Protein AF-A0A9D4ASW3-F1 (afdb_monomer_lite)

Organism: NCBI:txid74926

Secondary structure (DSSP, 8-state):
--TTPPTT---HHHHHHHHHHHTTEEEHHHHS-----S-HHHHHHHHHS------EEETTTGGGEEEEEEESS-SSS-SS-EEEEEE---PPPP-

pLDDT: mean 75.79, std 12.57, range [41.41, 94.38]

Foldseek 3Di:
DDPPDDVPDDDPVVVVVVVCVVQVKDWQCVVDPDDDPDDPVLVVVVVPDDQPDTDIDHPVQSVQWPHWDWADDDVPPDPHIDIDTDGDDDDDDDD

Radius of gyration: 16.37 Å; chains: 1; bounding box: 43×42×35 Å

Structure (mmCIF, N/CA/C/O backbone):
data_AF-A0A9D4ASW3-F1
#
_entry.id   AF-A0A9D4ASW3-F1
#
loop_
_atom_site.group_PDB
_atom_site.id
_atom_site.type_symbol
_atom_site.label_atom_id
_atom_site.label_alt_id
_atom_site.label_comp_id
_atom_site.label_asym_id
_atom_site.label_entity_id
_atom_site.label_seq_id
_atom_site.pdbx_PDB_ins_code
_atom_site.Cartn_x
_atom_site.Cartn_y
_atom_site.Cartn_z
_atom_site.occupancy
_atom_site.B_iso_or_equiv
_atom_site.auth_seq_id
_atom_site.auth_comp_id
_atom_site.auth_asym_id
_atom_site.auth_atom_id
_atom_site.pdbx_PDB_model_num
ATOM 1 N N . MET A 1 1 ? 18.489 13.295 -12.442 1.00 41.41 1 MET A N 1
ATOM 2 C CA . MET A 1 1 ? 18.214 14.646 -12.963 1.00 41.41 1 MET A CA 1
ATOM 3 C C . MET A 1 1 ? 18.512 14.642 -14.444 1.00 41.41 1 MET A C 1
ATOM 5 O O . MET A 1 1 ? 19.668 14.736 -14.854 1.00 41.41 1 MET A O 1
ATOM 9 N N . ASP A 1 2 ? 17.481 14.394 -15.235 1.00 41.44 2 ASP A N 1
ATOM 10 C CA . ASP A 1 2 ? 17.524 14.608 -16.667 1.00 41.44 2 ASP A CA 1
ATOM 11 C C . ASP A 1 2 ? 17.435 16.117 -16.956 1.00 41.44 2 ASP A C 1
ATOM 13 O O . ASP A 1 2 ? 16.941 16.933 -16.184 1.00 41.44 2 ASP A O 1
ATOM 17 N N . LYS A 1 3 ? 18.031 16.514 -18.069 1.00 48.62 3 LYS A N 1
ATOM 18 C CA . LYS A 1 3 ? 18.314 17.909 -18.437 1.00 48.62 3 LYS A CA 1
ATOM 19 C C . LYS A 1 3 ? 17.161 18.584 -19.194 1.00 48.62 3 LYS A C 1
ATOM 21 O O . LYS A 1 3 ? 17.372 19.611 -19.829 1.00 48.62 3 LYS A O 1
ATOM 26 N N . ASN A 1 4 ? 15.964 17.996 -19.128 1.00 56.03 4 ASN A N 1
ATOM 27 C CA . ASN A 1 4 ? 14.767 18.439 -19.847 1.00 56.03 4 ASN A CA 1
ATOM 28 C C . ASN A 1 4 ? 13.589 18.783 -18.911 1.00 56.03 4 ASN A C 1
ATOM 30 O O . ASN A 1 4 ? 12.518 19.138 -19.399 1.00 56.03 4 ASN A O 1
ATOM 34 N N . GLY A 1 5 ? 13.769 18.674 -17.590 1.00 50.47 5 GLY A N 1
ATOM 35 C CA . GLY A 1 5 ? 12.737 18.996 -16.605 1.00 50.47 5 GLY A CA 1
ATOM 36 C C . GLY A 1 5 ? 12.526 20.503 -16.445 1.00 50.47 5 GLY A C 1
ATOM 37 O O . GLY A 1 5 ? 13.481 21.282 -16.392 1.00 50.47 5 GLY A O 1
ATOM 38 N N . ILE A 1 6 ? 11.263 20.922 -16.354 1.00 57.97 6 ILE A N 1
ATOM 39 C CA . ILE A 1 6 ? 10.886 22.298 -16.008 1.00 57.97 6 ILE A CA 1
ATOM 40 C C . ILE A 1 6 ? 11.445 22.606 -14.603 1.00 57.97 6 ILE A C 1
ATOM 42 O O . ILE A 1 6 ? 11.264 21.785 -13.701 1.00 57.97 6 ILE A O 1
ATOM 46 N N . PRO A 1 7 ? 12.101 23.761 -14.367 1.00 47.16 7 PRO A N 1
ATOM 47 C CA . PRO A 1 7 ? 12.619 24.106 -13.044 1.00 47.16 7 PRO A CA 1
ATOM 48 C C . PRO A 1 7 ? 11.499 24.074 -11.994 1.00 47.16 7 PRO A C 1
ATOM 50 O O . PRO A 1 7 ? 10.522 24.811 -12.109 1.00 47.16 7 PRO A O 1
ATOM 53 N N . GLY A 1 8 ? 11.636 23.209 -10.986 1.00 57.12 8 GLY A N 1
ATOM 54 C CA . GLY A 1 8 ? 10.636 23.011 -9.927 1.00 57.12 8 GLY A CA 1
ATOM 55 C C . GLY A 1 8 ? 9.678 21.834 -10.141 1.00 57.12 8 GLY A C 1
ATOM 56 O O . GLY A 1 8 ? 8.841 21.584 -9.278 1.00 57.12 8 GLY A O 1
ATOM 57 N N . GLN A 1 9 ? 9.799 21.091 -11.244 1.00 57.62 9 GLN A N 1
ATOM 58 C CA . GLN A 1 9 ? 9.102 19.822 -11.431 1.00 57.62 9 GLN A CA 1
ATOM 59 C C . GLN A 1 9 ? 9.980 18.698 -10.868 1.00 57.62 9 GLN A C 1
ATOM 61 O O . GLN A 1 9 ? 10.924 18.246 -11.509 1.00 57.62 9 GLN A O 1
ATOM 66 N N . THR A 1 10 ? 9.712 18.297 -9.627 1.00 64.44 10 THR A N 1
ATOM 67 C CA . THR A 1 10 ? 10.213 17.032 -9.082 1.00 64.44 10 THR A CA 1
ATOM 68 C C . THR A 1 10 ? 9.576 15.875 -9.844 1.00 64.44 10 THR A C 1
ATOM 70 O O . THR A 1 10 ? 8.427 15.975 -10.292 1.00 64.44 10 THR A O 1
ATOM 73 N N . ASP A 1 11 ? 10.314 14.777 -10.017 1.00 72.38 11 ASP A N 1
ATOM 74 C CA . ASP A 1 11 ? 9.771 13.594 -10.674 1.00 72.38 11 ASP A CA 1
ATOM 75 C C . ASP A 1 11 ? 8.500 13.137 -9.941 1.00 72.38 11 ASP A C 1
ATOM 77 O O . ASP A 1 11 ? 8.412 13.174 -8.712 1.00 72.38 11 ASP A O 1
ATOM 81 N N . SER A 1 12 ? 7.483 12.699 -10.690 1.00 73.75 12 SER A N 1
ATOM 82 C CA . SER A 1 12 ? 6.207 12.249 -10.108 1.00 73.75 12 SER A CA 1
ATOM 83 C C . SER A 1 12 ? 6.397 11.155 -9.053 1.00 73.75 12 SER A C 1
ATOM 85 O O . SER A 1 12 ? 5.613 11.050 -8.115 1.00 73.75 12 SER A O 1
ATOM 87 N N . GLU A 1 13 ? 7.435 10.335 -9.228 1.00 70.31 13 GLU A N 1
ATOM 88 C CA . GLU A 1 13 ? 7.825 9.286 -8.289 1.00 70.31 13 GLU A CA 1
ATOM 89 C C . GLU A 1 13 ? 8.412 9.873 -7.001 1.00 70.31 13 GLU A C 1
ATOM 91 O O . GLU A 1 13 ? 8.030 9.434 -5.918 1.00 70.31 13 GLU A O 1
ATOM 96 N N . ASP A 1 14 ? 9.241 10.915 -7.097 1.00 77.00 14 ASP A N 1
ATOM 97 C CA . ASP A 1 14 ? 9.808 11.616 -5.941 1.00 77.00 14 ASP A CA 1
ATOM 98 C C . ASP A 1 14 ? 8.711 12.290 -5.107 1.00 77.00 14 ASP A C 1
ATOM 100 O O . ASP A 1 14 ? 8.656 12.099 -3.891 1.00 77.00 14 ASP A O 1
ATOM 104 N N . CYS A 1 15 ? 7.764 12.981 -5.756 1.00 82.25 15 CYS A N 1
ATOM 105 C CA . CYS A 1 15 ? 6.580 13.542 -5.088 1.00 82.25 15 CYS A CA 1
ATOM 106 C C . CYS A 1 15 ? 5.778 12.472 -4.341 1.00 82.25 15 CYS A C 1
ATOM 108 O O . CYS A 1 15 ? 5.223 12.706 -3.267 1.00 82.25 15 CYS A O 1
ATOM 110 N N . PHE A 1 16 ? 5.685 11.282 -4.924 1.00 78.31 16 PHE A N 1
ATOM 111 C CA . PHE A 1 16 ? 4.907 10.196 -4.360 1.00 78.31 16 PHE A CA 1
ATOM 112 C C . PHE A 1 16 ? 5.617 9.527 -3.173 1.00 78.31 16 PHE A C 1
ATOM 114 O O . PHE A 1 16 ? 4.985 9.217 -2.160 1.00 78.31 16 PHE A O 1
ATOM 121 N N . VAL A 1 17 ? 6.942 9.385 -3.241 1.00 80.69 17 VAL A N 1
ATOM 122 C CA . VAL A 1 17 ? 7.788 8.968 -2.111 1.00 80.69 17 VAL A CA 1
ATOM 123 C C . VAL A 1 17 ? 7.727 9.980 -0.964 1.00 80.69 17 VAL A C 1
ATOM 125 O O . VAL A 1 17 ? 7.636 9.590 0.208 1.00 80.69 17 VAL A O 1
ATOM 128 N N . GLU A 1 18 ? 7.724 11.272 -1.281 1.00 87.12 18 GLU A N 1
ATOM 129 C CA . GLU A 1 18 ? 7.568 12.336 -0.291 1.00 87.12 18 GLU A CA 1
ATOM 130 C C . GLU A 1 18 ? 6.194 12.265 0.388 1.00 87.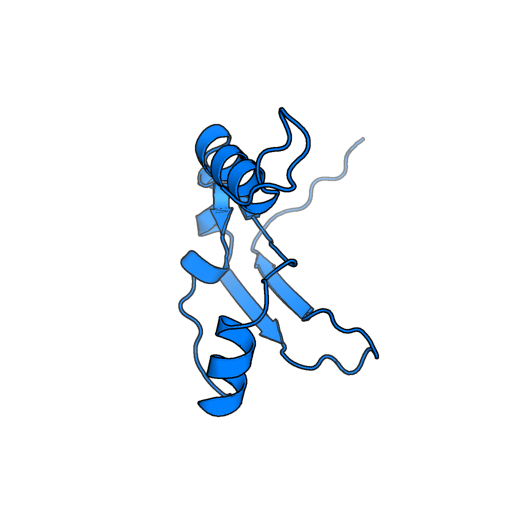12 18 GLU A C 1
ATOM 132 O O . GLU A 1 18 ? 6.121 12.256 1.618 1.00 87.12 18 GLU A O 1
ATOM 137 N N . LEU A 1 19 ? 5.115 12.093 -0.384 1.00 85.12 19 LEU A N 1
ATOM 138 C CA . LEU A 1 19 ? 3.756 11.907 0.135 1.00 85.12 19 LEU A CA 1
ATOM 139 C C . LEU A 1 19 ? 3.681 10.737 1.128 1.00 85.12 19 LEU A C 1
ATOM 141 O O . LEU A 1 19 ? 3.089 10.857 2.206 1.00 85.12 19 LEU A O 1
ATOM 145 N N . TYR A 1 20 ? 4.300 9.604 0.791 1.00 84.00 20 TYR A N 1
ATOM 146 C CA . TYR A 1 20 ? 4.348 8.444 1.677 1.00 84.00 20 TYR A CA 1
ATOM 147 C C . TYR A 1 20 ? 5.045 8.727 2.998 1.00 84.00 20 TYR A C 1
ATOM 149 O O . TYR A 1 20 ? 4.562 8.302 4.054 1.00 84.00 20 TYR A O 1
ATOM 157 N N . SER A 1 21 ? 6.162 9.439 2.923 1.00 85.38 21 SER A N 1
ATOM 158 C CA . SER A 1 21 ? 6.970 9.795 4.082 1.00 85.38 21 SER A CA 1
ATOM 159 C C . SER A 1 21 ? 6.229 10.789 4.974 1.00 85.38 21 SER A C 1
ATOM 161 O O . SER A 1 21 ? 6.131 10.572 6.183 1.00 85.38 21 SER A O 1
ATOM 163 N N . LEU A 1 22 ? 5.627 11.820 4.377 1.00 90.69 22 LEU A N 1
ATOM 164 C CA . LEU A 1 22 ? 4.918 12.884 5.085 1.00 90.69 22 LEU A CA 1
ATOM 165 C C . LEU A 1 22 ? 3.688 12.361 5.837 1.00 90.69 22 LEU A C 1
ATOM 167 O O . LEU A 1 22 ? 3.488 12.681 7.008 1.00 90.69 22 LEU A O 1
ATOM 171 N N . TYR A 1 23 ? 2.881 11.517 5.192 1.00 88.88 23 TYR A N 1
ATOM 172 C CA . TYR A 1 23 ? 1.619 11.027 5.758 1.00 88.88 23 TYR A CA 1
ATOM 173 C C . TYR A 1 23 ? 1.723 9.658 6.428 1.00 88.88 23 TYR A C 1
ATOM 175 O O . TYR A 1 23 ? 0.706 9.087 6.832 1.00 88.88 23 TYR A O 1
ATOM 183 N N . SER A 1 24 ? 2.937 9.117 6.579 1.00 90.00 24 SER A N 1
ATOM 184 C CA . SER A 1 24 ? 3.155 7.788 7.159 1.00 90.00 24 SER A CA 1
ATOM 185 C C . SER A 1 24 ? 2.261 6.731 6.500 1.00 90.00 24 SER A C 1
ATOM 187 O O . SER A 1 24 ? 1.506 6.020 7.169 1.00 90.00 24 SER A O 1
ATOM 189 N N . LEU A 1 25 ? 2.301 6.648 5.175 1.00 90.38 25 LEU A N 1
ATOM 190 C CA . LEU A 1 25 ? 1.527 5.674 4.407 1.00 90.38 25 LEU A CA 1
ATOM 191 C C . LEU A 1 25 ? 2.312 4.363 4.241 1.00 90.38 25 LEU A C 1
ATOM 193 O O . LEU A 1 25 ? 3.521 4.283 4.452 1.00 90.38 25 LEU A O 1
ATOM 197 N N . CYS A 1 26 ? 1.608 3.297 3.886 1.00 86.00 26 CYS A N 1
ATOM 198 C CA . CYS A 1 26 ? 2.170 2.002 3.527 1.00 86.00 26 CYS A CA 1
ATOM 199 C C . CYS A 1 26 ? 1.642 1.586 2.153 1.00 86.00 26 CYS A C 1
ATOM 201 O O . CYS A 1 26 ? 0.443 1.690 1.890 1.00 86.00 26 CYS A O 1
ATOM 203 N N . ILE A 1 27 ? 2.535 1.075 1.307 1.00 81.06 27 ILE A N 1
ATOM 204 C CA . ILE A 1 27 ? 2.216 0.576 -0.033 1.00 81.06 27 ILE A CA 1
ATOM 205 C C . ILE A 1 27 ? 1.897 -0.913 0.072 1.00 81.06 27 ILE A C 1
ATOM 207 O O . ILE A 1 27 ? 2.669 -1.679 0.639 1.00 81.06 27 ILE A O 1
ATOM 211 N N . GLY A 1 28 ? 0.789 -1.369 -0.499 1.00 70.00 28 GLY A N 1
ATOM 212 C CA . GLY A 1 28 ? 0.374 -2.776 -0.391 1.00 70.00 28 GLY A CA 1
ATOM 213 C C . GLY A 1 28 ? 1.4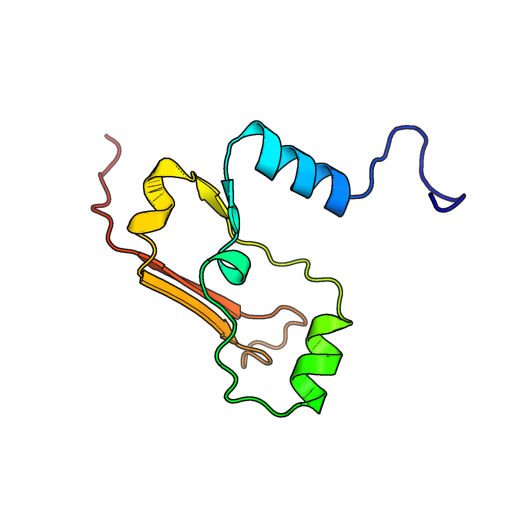05 -3.749 -0.960 1.00 70.00 28 GLY A C 1
ATOM 214 O O . GLY A 1 28 ? 1.652 -4.788 -0.357 1.00 70.00 28 GLY A O 1
ATOM 215 N N . GLY A 1 29 ? 2.080 -3.363 -2.050 1.00 67.00 29 GLY A N 1
ATOM 216 C CA . GLY A 1 29 ? 3.153 -4.155 -2.662 1.00 67.00 29 GLY A CA 1
ATOM 217 C C . GLY A 1 29 ? 4.417 -4.300 -1.804 1.00 67.00 29 GLY A C 1
ATOM 218 O O . GLY A 1 29 ? 5.232 -5.167 -2.096 1.00 67.00 29 GLY A O 1
ATOM 219 N N . THR A 1 30 ? 4.592 -3.487 -0.754 1.00 68.69 30 THR A N 1
ATOM 220 C CA . THR A 1 30 ? 5.673 -3.662 0.235 1.00 68.69 30 THR A CA 1
ATOM 221 C C . THR A 1 30 ? 5.209 -4.399 1.492 1.00 68.69 30 THR A C 1
ATOM 223 O O . THR A 1 30 ? 6.040 -4.914 2.234 1.00 68.69 30 THR A O 1
ATOM 226 N N . LEU A 1 31 ? 3.895 -4.472 1.735 1.00 72.00 31 LEU A N 1
ATOM 227 C CA . LEU A 1 31 ? 3.310 -5.180 2.879 1.00 72.00 31 LEU A CA 1
ATOM 228 C C . LEU A 1 31 ? 3.127 -6.677 2.613 1.00 72.00 31 LEU A C 1
ATOM 230 O O . LEU A 1 31 ? 3.298 -7.482 3.527 1.00 72.00 31 LEU A O 1
ATOM 234 N N . TYR A 1 32 ? 2.796 -7.042 1.376 1.00 70.88 32 TYR A N 1
ATOM 235 C CA . TYR A 1 32 ? 2.622 -8.427 0.955 1.00 70.88 32 TYR A CA 1
ATOM 236 C C . TYR A 1 32 ? 3.640 -8.738 -0.137 1.00 70.88 32 TYR A C 1
ATOM 238 O O . TYR A 1 32 ? 3.531 -8.172 -1.228 1.00 70.88 32 TYR A O 1
ATOM 246 N N . PRO A 1 33 ? 4.637 -9.607 0.124 1.00 66.62 33 PRO A N 1
ATOM 247 C CA . PRO A 1 33 ? 5.540 -10.035 -0.929 1.00 66.62 33 PRO A CA 1
ATOM 248 C C . PRO A 1 33 ? 4.720 -10.688 -2.040 1.00 66.62 33 PRO A C 1
ATOM 250 O O . PRO A 1 33 ? 3.802 -11.472 -1.777 1.00 66.62 33 PRO A O 1
ATOM 253 N N . LEU A 1 34 ? 5.050 -10.339 -3.281 1.00 68.12 34 LEU A N 1
ATOM 254 C CA . LEU A 1 34 ? 4.399 -10.886 -4.459 1.00 68.12 34 LEU A CA 1
ATOM 255 C C . LEU A 1 34 ? 4.567 -12.415 -4.444 1.00 68.12 34 LEU A C 1
ATOM 257 O O . LEU A 1 34 ? 5.674 -12.923 -4.585 1.00 68.12 34 LEU A O 1
ATOM 261 N N . LYS A 1 35 ? 3.474 -13.155 -4.223 1.00 62.25 35 LYS A N 1
ATOM 262 C CA . LYS A 1 35 ? 3.462 -14.616 -4.367 1.00 62.25 35 LYS A CA 1
ATOM 263 C C . LYS A 1 35 ? 3.238 -14.947 -5.835 1.00 62.25 35 LYS A C 1
ATOM 265 O O . LYS A 1 35 ? 2.146 -14.741 -6.365 1.00 62.25 35 LYS A O 1
ATOM 270 N N . GLU A 1 36 ? 4.288 -15.425 -6.482 1.00 59.56 36 GLU A N 1
ATOM 271 C CA . GLU A 1 36 ? 4.321 -15.641 -7.923 1.00 59.56 36 GLU A CA 1
ATOM 272 C C . GLU A 1 36 ? 3.498 -16.878 -8.318 1.00 59.56 36 GLU A C 1
ATOM 274 O O . GLU A 1 36 ? 3.743 -17.994 -7.866 1.00 59.56 36 GLU A O 1
ATOM 279 N N . ARG A 1 37 ? 2.490 -16.668 -9.171 1.00 59.09 37 ARG A N 1
ATOM 280 C CA . ARG A 1 37 ? 1.869 -17.708 -10.016 1.00 59.09 37 ARG A CA 1
ATOM 281 C C . ARG A 1 37 ? 2.190 -17.491 -11.504 1.00 59.09 37 ARG A C 1
ATOM 283 O O . ARG A 1 37 ? 1.606 -18.149 -12.355 1.00 59.09 37 ARG A O 1
ATOM 290 N N . GLN A 1 38 ? 3.079 -16.543 -11.792 1.00 63.69 38 GLN A N 1
ATOM 291 C CA . GLN A 1 38 ? 3.373 -15.990 -13.113 1.00 63.69 38 GLN A CA 1
ATOM 292 C C . GLN A 1 38 ? 4.789 -16.404 -13.543 1.00 63.69 38 GLN A C 1
ATOM 294 O O . GLN A 1 38 ? 5.613 -16.712 -12.683 1.00 63.69 38 GLN A O 1
ATOM 299 N N . THR A 1 39 ? 5.092 -16.417 -14.843 1.00 64.88 39 THR A N 1
ATOM 300 C CA . THR A 1 39 ? 6.430 -16.808 -15.317 1.00 64.88 39 THR A CA 1
ATOM 301 C C . THR A 1 39 ? 7.480 -15.730 -15.024 1.00 64.88 39 THR A C 1
ATOM 303 O O . THR A 1 39 ? 7.180 -14.532 -15.049 1.00 64.88 39 THR A O 1
ATOM 306 N N . ASP A 1 40 ? 8.742 -16.134 -14.836 1.00 69.81 40 ASP A N 1
ATOM 307 C CA . ASP A 1 40 ? 9.884 -15.229 -14.612 1.00 69.81 40 ASP A CA 1
ATOM 308 C C . ASP A 1 40 ? 9.981 -14.099 -15.653 1.00 69.81 40 ASP A C 1
ATOM 310 O O . ASP A 1 40 ? 10.466 -13.004 -15.360 1.00 69.81 40 ASP A O 1
ATOM 314 N N . MET A 1 41 ? 9.544 -14.352 -16.892 1.00 70.19 41 MET A N 1
ATOM 315 C CA . MET A 1 41 ? 9.583 -13.369 -17.975 1.00 70.19 41 MET A CA 1
ATOM 316 C C . MET A 1 41 ? 8.536 -12.266 -17.786 1.00 70.19 41 MET A C 1
ATOM 318 O O . MET A 1 41 ? 8.848 -11.090 -17.980 1.00 70.19 41 MET A O 1
ATOM 322 N N . GLU A 1 42 ? 7.323 -12.620 -17.369 1.00 70.75 42 GLU A N 1
ATOM 323 C CA . GLU A 1 42 ? 6.255 -11.655 -17.100 1.00 70.75 42 GLU A CA 1
ATOM 324 C C . GLU A 1 42 ? 6.622 -10.773 -15.901 1.00 70.75 42 GLU A C 1
ATOM 326 O O . GLU A 1 42 ? 6.519 -9.549 -15.978 1.00 70.75 42 GLU A O 1
ATOM 331 N N . ILE A 1 43 ? 7.171 -11.364 -14.836 1.00 67.44 43 ILE A N 1
ATOM 332 C CA . ILE A 1 43 ? 7.643 -10.619 -13.658 1.00 67.44 43 ILE A CA 1
ATOM 333 C C . ILE A 1 43 ? 8.764 -9.646 -14.036 1.00 67.44 43 ILE A C 1
ATOM 335 O O . ILE A 1 43 ? 8.731 -8.480 -13.639 1.00 67.44 43 ILE A O 1
ATOM 339 N N . LYS A 1 44 ? 9.732 -10.074 -14.855 1.00 68.44 44 LYS A N 1
ATOM 340 C CA . LYS A 1 44 ? 10.814 -9.196 -15.335 1.00 68.44 44 LYS A CA 1
ATOM 341 C C . LYS A 1 44 ? 10.301 -8.033 -16.178 1.00 68.44 44 LYS A C 1
ATOM 343 O O . LYS A 1 44 ? 10.827 -6.926 -16.051 1.00 68.44 44 LYS A O 1
ATOM 348 N N . GLN A 1 45 ? 9.289 -8.264 -17.014 1.00 70.00 45 GLN A N 1
ATOM 349 C CA . GLN A 1 45 ? 8.641 -7.199 -17.780 1.00 70.00 45 GLN A CA 1
ATOM 350 C C . GLN A 1 45 ? 7.881 -6.233 -16.866 1.00 70.00 45 GLN A C 1
ATOM 352 O O . GLN A 1 45 ? 7.975 -5.023 -17.054 1.00 70.00 45 GLN A O 1
ATOM 357 N N . TRP A 1 46 ? 7.180 -6.733 -15.848 1.00 69.06 46 TRP A N 1
ATOM 358 C CA . TRP A 1 46 ? 6.503 -5.892 -14.858 1.00 69.06 46 TRP A CA 1
ATOM 359 C C . TRP A 1 46 ? 7.461 -5.041 -14.034 1.00 69.06 46 TRP A C 1
ATOM 361 O O . TRP A 1 46 ? 7.198 -3.862 -13.822 1.00 69.06 46 TRP A O 1
ATOM 371 N N . LEU A 1 47 ? 8.579 -5.616 -13.584 1.00 67.12 47 LEU A N 1
ATOM 372 C CA . LEU A 1 47 ? 9.601 -4.882 -12.838 1.00 67.12 47 LEU A CA 1
ATOM 373 C C . LEU A 1 47 ? 10.247 -3.772 -13.676 1.00 67.12 47 LEU A C 1
ATOM 375 O O . LEU A 1 47 ? 10.637 -2.755 -13.111 1.00 67.12 47 LEU A O 1
ATOM 379 N N . HIS A 1 48 ? 10.338 -3.950 -14.999 1.00 65.38 48 HIS A N 1
ATOM 380 C CA . HIS A 1 48 ? 10.846 -2.931 -15.922 1.00 65.38 48 HIS A CA 1
ATOM 381 C C . HIS A 1 48 ? 9.809 -1.876 -16.322 1.00 65.38 48 HIS A C 1
ATOM 383 O O . HIS A 1 48 ? 10.194 -0.793 -16.764 1.00 65.38 48 HIS A O 1
ATOM 389 N N . LYS A 1 49 ? 8.506 -2.160 -16.209 1.00 66.56 49 LYS A N 1
ATOM 390 C CA . LYS A 1 49 ? 7.462 -1.172 -16.502 1.00 66.56 49 LYS A CA 1
ATOM 391 C C . LYS A 1 49 ? 7.344 -0.171 -15.353 1.00 66.56 49 LYS A C 1
ATOM 393 O O . LYS A 1 49 ? 7.289 -0.553 -14.185 1.00 66.56 49 LYS A O 1
ATOM 398 N N . LYS A 1 50 ? 7.237 1.117 -15.700 1.00 65.69 50 LYS A N 1
ATOM 399 C CA . LYS A 1 50 ? 6.922 2.187 -14.747 1.00 65.69 50 LYS A CA 1
ATOM 400 C C . LYS A 1 50 ? 5.586 1.855 -14.077 1.00 65.69 50 LYS A C 1
ATOM 402 O O . LYS A 1 50 ? 4.555 1.788 -14.746 1.00 65.69 50 LYS A O 1
ATOM 407 N N . LYS A 1 51 ? 5.606 1.586 -12.771 1.00 68.44 51 LYS A N 1
ATOM 408 C CA . LYS A 1 51 ? 4.397 1.273 -12.000 1.00 68.44 51 LYS A CA 1
ATOM 409 C C . LYS A 1 51 ? 3.677 2.583 -11.732 1.00 68.44 51 LYS A C 1
ATOM 411 O O . LYS A 1 51 ? 4.052 3.287 -10.812 1.00 68.44 51 LYS A O 1
ATOM 416 N N . ILE A 1 52 ? 2.700 2.921 -12.563 1.00 75.25 52 ILE A N 1
ATOM 417 C CA . ILE A 1 52 ? 1.909 4.151 -12.402 1.00 75.25 52 ILE A CA 1
ATOM 418 C C . ILE A 1 52 ? 0.700 3.949 -11.482 1.00 75.25 52 ILE A C 1
ATOM 420 O O . ILE A 1 52 ? 0.201 4.905 -10.894 1.00 75.25 52 ILE A O 1
ATOM 424 N N . ASP A 1 53 ? 0.265 2.700 -11.311 1.00 77.44 53 ASP A N 1
ATOM 425 C CA . ASP A 1 53 ? -0.828 2.348 -10.417 1.00 77.44 53 ASP A CA 1
ATOM 426 C C . ASP A 1 53 ? -0.290 2.068 -9.014 1.00 77.44 53 ASP A C 1
ATOM 428 O O . ASP A 1 53 ? 0.456 1.110 -8.772 1.00 77.44 53 ASP A O 1
ATOM 432 N N . HIS A 1 54 ? -0.707 2.894 -8.061 1.00 78.50 54 HIS A N 1
ATOM 433 C CA . HIS A 1 54 ? -0.349 2.737 -6.665 1.00 78.50 54 HIS A CA 1
ATOM 434 C C . HIS A 1 54 ? -1.584 2.805 -5.776 1.00 78.50 54 HIS A C 1
ATOM 436 O O . HIS A 1 54 ? -2.471 3.632 -5.960 1.00 78.50 54 HIS A O 1
ATOM 442 N N . ALA A 1 55 ? -1.599 1.953 -4.758 1.00 83.62 55 ALA A N 1
ATOM 443 C CA . ALA A 1 55 ? -2.549 2.030 -3.665 1.00 83.62 55 ALA A CA 1
ATOM 444 C C . ALA A 1 55 ? -1.773 2.167 -2.353 1.00 83.62 55 ALA A C 1
ATOM 446 O O . ALA A 1 55 ? -0.681 1.610 -2.186 1.00 83.62 55 ALA A O 1
ATOM 447 N N . ALA A 1 56 ? -2.336 2.943 -1.435 1.00 87.56 56 ALA A N 1
ATOM 448 C CA . ALA A 1 56 ? -1.694 3.338 -0.196 1.00 87.56 56 ALA A CA 1
ATOM 449 C C . ALA A 1 56 ? -2.704 3.303 0.946 1.00 87.56 56 ALA A C 1
ATOM 451 O O . ALA A 1 56 ? -3.860 3.684 0.773 1.00 87.56 56 ALA A O 1
ATOM 452 N N . ILE A 1 57 ? -2.259 2.890 2.127 1.00 89.19 57 ILE A N 1
ATOM 453 C CA . ILE A 1 57 ? -3.052 2.970 3.353 1.00 89.19 57 ILE A CA 1
ATOM 454 C C . ILE A 1 57 ? -2.247 3.661 4.440 1.00 89.19 57 ILE A C 1
ATOM 456 O O . ILE A 1 57 ? -1.049 3.425 4.577 1.00 89.19 57 ILE A O 1
ATOM 460 N N . CYS A 1 58 ? -2.899 4.483 5.257 1.00 91.06 58 CYS A N 1
ATOM 461 C CA . CYS A 1 58 ? -2.274 5.022 6.458 1.00 91.06 58 CYS A CA 1
ATOM 462 C C . CYS A 1 58 ? -1.694 3.890 7.312 1.00 91.06 58 CYS A C 1
ATOM 464 O O . CYS A 1 58 ? -2.371 2.900 7.611 1.00 91.06 58 CYS A O 1
ATOM 466 N N . ARG A 1 59 ? -0.452 4.057 7.771 1.00 89.69 59 ARG A N 1
ATOM 467 C CA . ARG A 1 59 ? 0.287 3.048 8.544 1.00 89.69 59 ARG A CA 1
ATOM 468 C C . ARG A 1 59 ? -0.473 2.560 9.772 1.00 89.69 59 ARG A C 1
ATOM 470 O O . ARG A 1 59 ? -0.296 1.407 10.164 1.00 89.69 59 ARG A O 1
ATOM 477 N N . HIS A 1 60 ? -1.320 3.400 10.365 1.00 90.94 60 HIS A N 1
ATOM 478 C CA . HIS A 1 60 ? -2.203 3.026 11.471 1.00 90.94 60 HIS A CA 1
ATOM 479 C C . HIS A 1 60 ? -3.161 1.877 11.101 1.00 90.94 60 HIS A C 1
ATOM 481 O O . HIS A 1 60 ? -3.317 0.920 11.862 1.00 90.94 60 HIS A O 1
ATOM 487 N N . TRP A 1 61 ? -3.731 1.930 9.898 1.00 89.75 61 TRP A N 1
ATOM 488 C CA . TRP A 1 61 ? -4.750 1.007 9.401 1.00 89.75 61 TRP A CA 1
ATOM 489 C C . TRP A 1 61 ? -4.176 -0.181 8.620 1.00 89.75 61 TRP A C 1
ATOM 491 O O . TRP A 1 61 ? -4.928 -1.066 8.224 1.00 89.75 61 TRP A O 1
ATOM 501 N N . ARG A 1 62 ? -2.847 -0.265 8.448 1.00 90.12 62 ARG A N 1
ATOM 502 C CA . ARG A 1 62 ? -2.185 -1.338 7.676 1.00 90.12 62 ARG A CA 1
ATOM 503 C C . ARG A 1 62 ? -2.568 -2.759 8.108 1.00 90.12 62 ARG A C 1
ATOM 505 O O . ARG A 1 62 ? -2.543 -3.661 7.291 1.00 90.12 62 ARG A O 1
ATOM 512 N N . ARG A 1 63 ? -2.924 -2.954 9.384 1.00 90.94 63 ARG A N 1
ATOM 513 C CA . ARG A 1 63 ? -3.343 -4.253 9.946 1.00 90.94 63 ARG A CA 1
ATOM 514 C C . ARG A 1 63 ? -4.734 -4.701 9.487 1.00 90.94 63 ARG A C 1
ATOM 516 O O . ARG A 1 63 ? -5.094 -5.845 9.724 1.00 90.94 63 ARG A O 1
ATOM 523 N N . LEU A 1 64 ? -5.522 -3.797 8.903 1.00 91.62 64 LEU A N 1
ATOM 524 C CA . LEU A 1 64 ? -6.842 -4.111 8.357 1.00 91.62 64 LEU A CA 1
ATOM 525 C C . LEU A 1 64 ? -6.780 -4.566 6.903 1.00 91.62 64 LEU A C 1
ATOM 527 O O . LEU A 1 64 ? -7.756 -5.130 6.421 1.00 91.62 64 LEU A O 1
ATOM 531 N N . LEU A 1 65 ? -5.662 -4.321 6.214 1.00 90.25 65 LEU A N 1
ATOM 532 C CA . LEU A 1 65 ? -5.383 -4.940 4.926 1.00 90.25 65 LEU A CA 1
ATOM 533 C C . LEU A 1 65 ? -5.157 -6.434 5.173 1.00 90.25 65 LEU A C 1
ATOM 535 O O . LEU A 1 65 ? -4.358 -6.800 6.028 1.00 90.25 65 LEU A O 1
ATOM 539 N N . LEU A 1 66 ? -5.910 -7.274 4.471 1.00 90.25 66 LEU A N 1
ATOM 540 C CA . LEU A 1 66 ? -5.832 -8.731 4.556 1.00 90.25 66 LEU A CA 1
ATOM 541 C C . LEU A 1 66 ? -4.999 -9.319 3.420 1.00 90.25 66 LEU A C 1
ATOM 543 O O . LEU A 1 66 ? -4.287 -10.299 3.625 1.00 90.25 66 LEU A O 1
ATOM 547 N N . ASP A 1 67 ? -5.126 -8.737 2.227 1.00 86.75 67 ASP A N 1
ATOM 548 C CA . ASP A 1 67 ? -4.488 -9.215 1.004 1.00 86.75 67 ASP A CA 1
ATOM 549 C C . ASP A 1 67 ? -4.343 -8.073 -0.010 1.00 86.75 67 ASP A C 1
ATOM 551 O O . ASP A 1 67 ? -5.207 -7.194 -0.096 1.00 86.75 67 ASP A O 1
ATOM 555 N N . ALA A 1 68 ? -3.274 -8.115 -0.801 1.00 84.38 68 ALA A N 1
ATOM 556 C CA . ALA A 1 68 ? -3.011 -7.192 -1.897 1.00 84.38 68 ALA A CA 1
ATOM 557 C C . ALA A 1 68 ? -2.562 -7.991 -3.125 1.00 84.38 68 ALA A C 1
ATOM 559 O O . ALA A 1 68 ? -1.590 -8.744 -3.075 1.00 84.38 68 ALA A O 1
ATOM 560 N N . ARG A 1 69 ? -3.276 -7.828 -4.240 1.00 83.81 69 ARG A N 1
ATOM 561 C CA . ARG A 1 69 ? -3.049 -8.576 -5.480 1.00 83.81 69 ARG A CA 1
ATOM 562 C C . ARG A 1 69 ? -2.934 -7.635 -6.663 1.00 83.81 69 ARG A C 1
ATOM 564 O O . ARG A 1 69 ? -3.627 -6.623 -6.725 1.00 83.81 69 ARG A O 1
ATOM 571 N N . VAL A 1 70 ? -2.095 -8.012 -7.617 1.00 80.19 70 VAL A N 1
ATOM 572 C CA . VAL A 1 70 ? -1.989 -7.355 -8.918 1.00 80.19 70 VAL A CA 1
ATOM 573 C C . VAL A 1 70 ? -2.269 -8.406 -9.978 1.00 80.19 70 VAL A C 1
ATOM 575 O O . VAL A 1 70 ? -1.619 -9.448 -9.998 1.00 80.19 70 VAL A O 1
ATOM 578 N N . TYR A 1 71 ? -3.247 -8.143 -10.835 1.00 80.44 71 TYR A N 1
ATOM 579 C CA . TYR A 1 71 ? -3.549 -8.976 -11.989 1.00 80.44 71 TYR A CA 1
ATOM 580 C C . TYR A 1 71 ? -2.918 -8.334 -13.217 1.00 80.44 71 TYR A C 1
ATOM 582 O O . TYR A 1 71 ? -3.378 -7.308 -13.727 1.00 80.44 71 TYR A O 1
ATOM 590 N N . MET A 1 72 ? -1.815 -8.939 -13.650 1.00 73.75 72 MET A N 1
ATOM 591 C CA . MET A 1 72 ? -1.154 -8.597 -14.895 1.00 73.75 72 MET A CA 1
ATOM 592 C C . MET A 1 72 ? -1.993 -9.150 -16.047 1.00 73.75 72 MET A C 1
ATOM 594 O O . MET A 1 72 ? -2.233 -10.351 -16.088 1.00 73.75 72 MET A O 1
ATOM 598 N N . SER A 1 73 ? -2.446 -8.280 -16.953 1.00 68.06 73 SER A N 1
ATOM 599 C CA . SER A 1 73 ? -3.359 -8.615 -18.063 1.00 68.06 73 SER A CA 1
ATOM 600 C C . SER A 1 73 ? -4.816 -8.821 -17.634 1.00 68.06 73 SER A C 1
ATOM 602 O O . SER A 1 73 ? -5.383 -9.902 -17.775 1.00 68.06 73 SER A O 1
ATOM 604 N N . ALA A 1 74 ? -5.442 -7.764 -17.110 1.00 61.69 74 ALA A N 1
ATOM 605 C CA . ALA A 1 74 ? -6.895 -7.745 -16.978 1.00 61.69 74 ALA A CA 1
ATOM 606 C C . ALA A 1 74 ? -7.548 -7.793 -18.375 1.00 61.69 74 ALA A C 1
ATOM 608 O O . ALA A 1 74 ? -7.043 -7.192 -19.316 1.00 61.69 74 ALA A O 1
ATOM 609 N N . ASP A 1 75 ? -8.693 -8.468 -18.498 1.00 64.44 75 ASP A N 1
ATOM 610 C CA . ASP A 1 75 ? -9.462 -8.621 -19.753 1.00 64.44 75 ASP A CA 1
ATOM 611 C C . ASP A 1 75 ? -10.143 -7.311 -20.225 1.00 64.44 75 ASP A C 1
ATOM 613 O O . ASP A 1 75 ? -10.897 -7.248 -21.193 1.00 64.44 75 ASP A O 1
ATOM 617 N N . VAL A 1 76 ? -9.869 -6.210 -19.527 1.00 67.81 76 VAL A N 1
ATOM 618 C CA . VAL A 1 76 ? -10.166 -4.860 -19.992 1.00 67.81 76 VAL A CA 1
ATOM 619 C C . VAL A 1 76 ? -8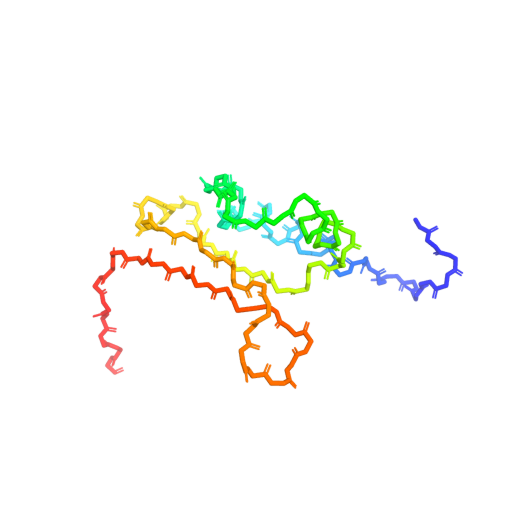.993 -4.443 -20.863 1.00 67.81 76 VAL A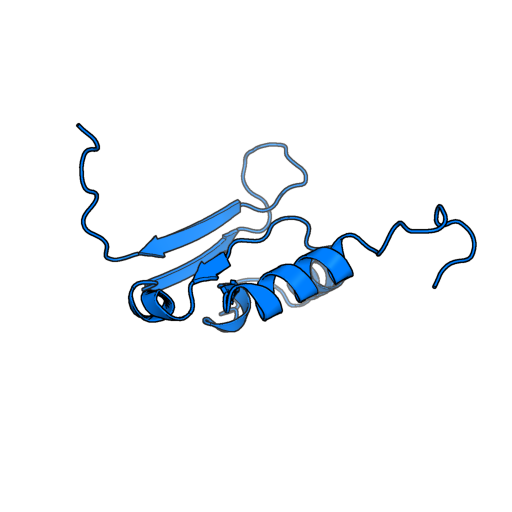 C 1
ATOM 621 O O . VAL A 1 76 ? -7.868 -4.438 -20.384 1.00 67.81 76 VAL A O 1
ATOM 624 N N . ARG A 1 77 ? -9.246 -4.082 -22.126 1.00 73.38 77 ARG A N 1
ATOM 625 C CA . ARG A 1 77 ? -8.260 -3.593 -23.116 1.00 73.38 77 ARG A CA 1
ATOM 626 C C . ARG A 1 77 ? -7.608 -2.261 -22.695 1.00 73.38 7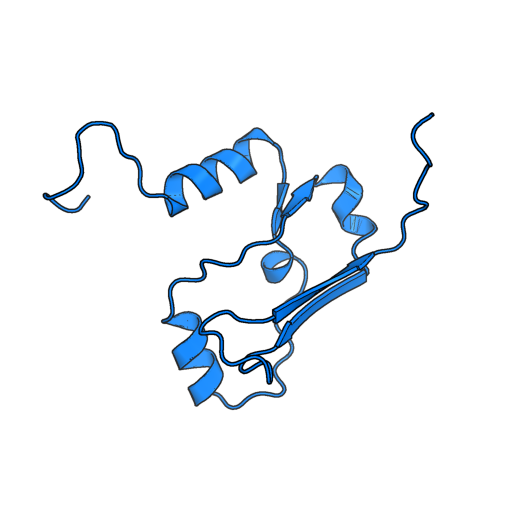7 ARG A C 1
ATOM 628 O O . ARG A 1 77 ? -7.725 -1.260 -23.395 1.00 73.38 77 ARG A O 1
ATOM 635 N N . SER A 1 78 ? -6.954 -2.250 -21.545 1.00 78.31 78 SER A N 1
ATOM 636 C CA . SER A 1 78 ? -6.193 -1.164 -20.955 1.00 78.31 78 SER A CA 1
ATOM 637 C C . SER A 1 78 ? -4.754 -1.633 -20.779 1.00 78.31 78 SER A C 1
ATOM 639 O O . SER A 1 78 ? -4.470 -2.811 -20.568 1.00 78.31 78 SER A O 1
ATOM 641 N N . ASP A 1 79 ? -3.840 -0.690 -20.889 1.00 75.38 79 ASP A N 1
ATOM 642 C CA . ASP A 1 79 ? -2.432 -0.836 -20.555 1.00 75.38 79 ASP A CA 1
ATOM 643 C C . ASP A 1 79 ? -2.163 -0.845 -19.037 1.00 75.38 79 ASP A C 1
ATOM 645 O O . ASP A 1 79 ? -1.036 -1.141 -18.630 1.00 75.38 79 ASP A O 1
ATOM 649 N N . HIS A 1 80 ? -3.186 -0.594 -18.210 1.00 78.69 80 HIS A N 1
ATOM 650 C CA . HIS A 1 80 ? -3.116 -0.642 -16.750 1.00 78.69 80 HIS A CA 1
ATOM 651 C C . HIS A 1 80 ? -3.277 -2.059 -16.179 1.00 78.69 80 HIS A C 1
ATOM 653 O O . HIS A 1 80 ? -3.958 -2.928 -16.732 1.00 78.69 80 HIS A O 1
ATOM 659 N N . HIS A 1 81 ? -2.672 -2.286 -15.012 1.0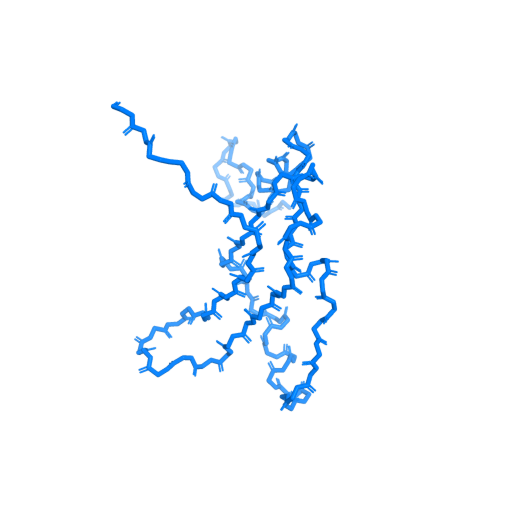0 78.31 81 HIS A N 1
ATOM 660 C CA . HIS A 1 81 ? -2.831 -3.526 -14.253 1.00 78.31 81 HIS A CA 1
ATOM 661 C C . HIS A 1 81 ? -3.928 -3.381 -13.197 1.00 78.31 81 HIS A C 1
ATOM 663 O O . HIS A 1 81 ? -4.037 -2.359 -12.524 1.00 78.31 81 HIS A O 1
ATOM 669 N N . LEU A 1 82 ? -4.725 -4.432 -12.989 1.00 83.12 82 LEU A N 1
ATOM 670 C CA . LEU A 1 82 ? -5.766 -4.407 -11.962 1.00 83.12 82 LEU A CA 1
ATOM 671 C C . LEU A 1 82 ? -5.150 -4.656 -10.579 1.00 83.12 82 LEU A C 1
ATOM 673 O O . LEU A 1 82 ? -4.657 -5.750 -10.299 1.00 83.12 82 LEU A O 1
ATOM 677 N N . VAL A 1 83 ? -5.223 -3.658 -9.700 1.00 83.25 83 VAL A N 1
ATOM 678 C CA . VAL A 1 83 ? -4.776 -3.741 -8.301 1.00 83.25 83 VAL A CA 1
ATOM 679 C C . VAL A 1 83 ? -5.984 -3.975 -7.391 1.00 83.25 83 VAL A C 1
ATOM 681 O O . VAL A 1 83 ? -6.925 -3.187 -7.386 1.00 83.25 83 VAL A O 1
ATOM 684 N N . ILE A 1 84 ? -5.965 -5.049 -6.599 1.00 86.38 84 ILE A N 1
ATOM 685 C CA . ILE A 1 84 ? -7.051 -5.418 -5.678 1.00 86.38 84 ILE A CA 1
ATOM 686 C C . ILE A 1 84 ? -6.524 -5.466 -4.251 1.00 86.38 84 ILE A C 1
ATOM 688 O O . ILE A 1 84 ? -5.568 -6.188 -3.972 1.00 86.38 84 ILE A O 1
ATOM 692 N N . TRP A 1 85 ? -7.166 -4.732 -3.344 1.00 89.31 85 TRP A N 1
ATOM 693 C CA . TRP A 1 85 ? -6.879 -4.774 -1.911 1.00 89.31 85 TRP A CA 1
ATOM 694 C C . TRP A 1 85 ? -8.120 -5.240 -1.155 1.00 89.31 85 TRP A C 1
ATOM 696 O O . TRP A 1 85 ? -9.214 -4.711 -1.354 1.00 89.31 85 TRP A O 1
ATOM 706 N N . ALA A 1 86 ? -7.947 -6.235 -0.292 1.00 90.75 86 ALA A N 1
ATOM 707 C CA . ALA A 1 86 ? -9.003 -6.744 0.572 1.00 90.75 86 ALA A CA 1
ATOM 708 C C . ALA A 1 86 ? -8.801 -6.214 1.992 1.00 90.75 86 ALA A C 1
ATOM 710 O O . ALA A 1 86 ? -7.721 -6.381 2.554 1.00 90.75 86 ALA A O 1
ATOM 711 N N . PHE A 1 87 ? -9.833 -5.616 2.589 1.00 91.06 87 PHE A N 1
ATOM 712 C CA . PHE A 1 87 ? -9.752 -5.057 3.939 1.00 91.06 87 PHE A CA 1
ATOM 713 C C . PHE A 1 87 ? -10.895 -5.521 4.833 1.00 91.06 87 PHE A C 1
ATOM 715 O O . PHE A 1 87 ? -12.010 -5.744 4.363 1.00 91.06 87 PHE A O 1
ATOM 722 N N . THR A 1 88 ? -10.641 -5.536 6.140 1.00 94.38 88 THR A N 1
ATOM 723 C CA . THR A 1 88 ? -11.680 -5.649 7.169 1.00 94.38 88 THR A CA 1
ATOM 724 C C . THR A 1 88 ? -11.960 -4.277 7.766 1.00 94.38 88 THR A C 1
ATOM 726 O O . THR A 1 88 ? -11.280 -3.855 8.699 1.00 94.38 88 THR A O 1
ATOM 729 N N . ILE A 1 89 ? -12.965 -3.571 7.246 1.00 91.38 89 ILE A N 1
ATOM 730 C CA . ILE A 1 89 ? -13.414 -2.276 7.778 1.00 91.38 89 ILE A CA 1
ATOM 731 C C . ILE A 1 89 ? -14.937 -2.233 7.885 1.00 91.38 89 ILE A C 1
ATOM 733 O O . ILE A 1 89 ? -15.646 -2.829 7.076 1.00 91.38 89 ILE A O 1
ATOM 737 N N . LYS A 1 90 ? -15.454 -1.488 8.867 1.00 90.69 90 LYS A N 1
ATOM 738 C CA . LYS A 1 90 ? -16.870 -1.120 8.914 1.00 90.69 90 LYS A CA 1
ATOM 739 C C . LYS A 1 90 ? -17.029 0.232 8.235 1.00 90.69 90 LYS A C 1
ATOM 741 O O . LYS A 1 90 ? -16.540 1.235 8.748 1.00 90.69 90 LYS A O 1
ATOM 746 N N . LEU A 1 91 ? -17.710 0.256 7.094 1.00 89.19 91 LEU A N 1
ATOM 747 C CA . LEU A 1 91 ? -18.069 1.511 6.446 1.00 89.19 91 LEU A CA 1
ATOM 748 C C . LEU A 1 91 ? -19.129 2.215 7.288 1.00 89.19 91 LEU A C 1
ATOM 750 O O . LEU A 1 91 ? -20.138 1.618 7.672 1.00 89.19 91 LEU A O 1
ATOM 754 N N . MET A 1 92 ? -18.884 3.482 7.585 1.00 90.38 92 MET A N 1
ATOM 755 C CA . MET A 1 92 ? -19.862 4.339 8.231 1.00 90.38 92 MET A CA 1
ATOM 756 C C . MET A 1 92 ? -20.525 5.194 7.156 1.00 90.38 92 MET A C 1
ATOM 758 O O . MET A 1 92 ? -19.849 5.710 6.268 1.00 90.38 92 MET A O 1
ATOM 762 N N . LYS A 1 93 ? -21.851 5.325 7.219 1.00 89.06 93 LYS A N 1
ATOM 763 C CA . LYS A 1 93 ? -22.556 6.313 6.404 1.00 89.06 93 LYS A CA 1
ATOM 764 C C . LYS A 1 93 ? -22.227 7.695 6.949 1.00 89.06 93 LYS A C 1
ATOM 766 O O . LYS A 1 93 ? -22.376 7.927 8.147 1.00 89.06 93 LYS A O 1
ATOM 771 N N . THR A 1 94 ? -21.810 8.591 6.071 1.00 82.38 94 THR A N 1
ATOM 772 C CA . THR A 1 94 ? -21.836 10.023 6.359 1.00 82.38 94 THR A CA 1
ATOM 773 C C . THR A 1 94 ? -23.299 10.469 6.377 1.00 82.38 94 THR A C 1
ATOM 775 O O . THR A 1 94 ? -24.087 9.986 5.558 1.00 82.38 94 THR A O 1
ATOM 778 N N . ILE A 1 95 ? -23.664 11.302 7.355 1.00 69.88 95 ILE A N 1
ATOM 779 C CA . ILE A 1 95 ? -24.997 11.917 7.469 1.00 69.88 95 ILE A CA 1
ATOM 780 C C . ILE A 1 95 ? -25.089 13.074 6.479 1.00 69.88 95 ILE A C 1
ATOM 782 O O . ILE A 1 95 ? -24.077 13.803 6.367 1.00 69.88 95 ILE A O 1
#

Sequence (95 aa):
MDKNGIPGQTDSEDCFVELYSLYSLCIGGTLYPLKERQTDMEIKQWLHKKKIDHAAICRHWRRLLLDARVYMSADVRSDHHLVIWAFTIKLMKTI